Protein AF-A0A8X6GIU1-F1 (afdb_monomer_lite)

Foldseek 3Di:
DVVVVVVVVVVVVVCCVVVVPPPPPPPPCPQDPLLLVVLLCCCVVPVVVVCVVVPHDDDLPDLNHLVQALCNQLLPPQDCPPCWTARPPPGDTHNDSVVSVVCSSPPRSPPCPPRHDRSSVCCVVVVSVVVVVVVVVCCVPDPPVPPDSPPPPPPPPPPPVVVVVVVVVVVVVPPD

Structure (mmCIF, N/CA/C/O backbone):
data_AF-A0A8X6GIU1-F1
#
_entry.id   AF-A0A8X6GIU1-F1
#
loop_
_atom_site.group_PDB
_atom_site.id
_atom_site.type_symbol
_atom_site.label_atom_id
_atom_site.label_alt_id
_atom_site.label_comp_id
_atom_site.label_asym_id
_atom_site.label_entity_id
_atom_site.label_seq_id
_atom_site.pdbx_PDB_ins_code
_atom_site.Cartn_x
_atom_site.Cartn_y
_atom_site.Cartn_z
_atom_site.occupancy
_atom_site.B_iso_or_equiv
_atom_site.auth_seq_id
_atom_site.auth_comp_id
_atom_site.auth_asym_id
_atom_site.auth_atom_id
_atom_site.pdbx_PDB_model_num
ATOM 1 N N . MET A 1 1 ? -57.697 -3.423 -17.138 1.00 55.19 1 MET A N 1
ATOM 2 C CA . MET A 1 1 ? -56.644 -2.380 -17.084 1.00 55.19 1 MET A CA 1
ATOM 3 C C . MET A 1 1 ? -55.480 -2.701 -16.137 1.00 55.19 1 MET A C 1
ATOM 5 O O . MET A 1 1 ? -54.367 -2.343 -16.478 1.00 55.19 1 MET A O 1
ATOM 9 N N . TYR A 1 2 ? -55.665 -3.435 -15.030 1.00 58.38 2 TYR A N 1
ATOM 10 C CA . TYR A 1 2 ? -54.583 -3.762 -14.071 1.00 58.38 2 TYR A CA 1
ATOM 11 C C . TYR A 1 2 ? -53.516 -4.754 -14.596 1.00 58.38 2 TYR A C 1
ATOM 13 O O . TYR A 1 2 ? -52.334 -4.654 -14.288 1.00 58.38 2 TYR A O 1
ATOM 21 N N . ARG A 1 3 ? -53.920 -5.692 -15.465 1.00 58.09 3 ARG A N 1
ATOM 22 C CA . ARG A 1 3 ? -53.050 -6.759 -15.997 1.00 58.09 3 ARG A CA 1
ATOM 23 C C . ARG A 1 3 ? -51.949 -6.246 -16.936 1.00 58.09 3 ARG A C 1
ATOM 25 O O . ARG A 1 3 ? -50.908 -6.877 -17.034 1.00 58.09 3 ARG A O 1
ATOM 32 N N . SER A 1 4 ? -52.165 -5.104 -17.595 1.00 60.66 4 SER A N 1
ATOM 33 C CA . SER A 1 4 ? -51.173 -4.503 -18.500 1.00 60.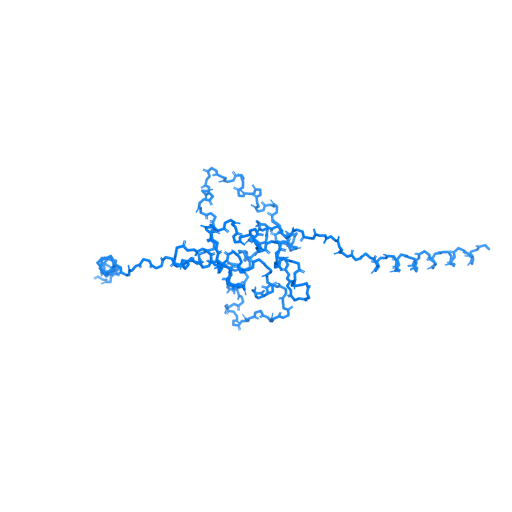66 4 SER A CA 1
ATOM 34 C C . SER A 1 4 ? -50.043 -3.805 -17.739 1.00 60.66 4 SER A C 1
ATOM 36 O O . SER A 1 4 ? -48.919 -3.783 -18.222 1.00 60.66 4 SER A O 1
ATOM 38 N N . TYR A 1 5 ? -50.326 -3.286 -16.539 1.00 78.81 5 TYR A N 1
ATOM 39 C CA . TYR A 1 5 ? -49.347 -2.597 -15.691 1.00 78.81 5 TYR A CA 1
ATOM 40 C C . TYR A 1 5 ? -48.326 -3.575 -15.095 1.00 78.81 5 TYR A C 1
ATOM 42 O O . TYR A 1 5 ? -47.134 -3.295 -15.068 1.00 78.81 5 TYR A O 1
ATOM 50 N N . TYR A 1 6 ? -48.788 -4.774 -14.731 1.00 82.06 6 TYR A N 1
ATOM 51 C CA . TYR A 1 6 ? -47.947 -5.836 -14.179 1.00 82.06 6 TYR A CA 1
ATOM 52 C C . TYR A 1 6 ? -46.865 -6.314 -15.158 1.00 82.06 6 TYR A C 1
ATOM 54 O O . TYR A 1 6 ? -45.713 -6.511 -14.779 1.00 82.06 6 TYR A O 1
ATOM 62 N N . TYR A 1 7 ? -47.207 -6.449 -16.444 1.00 85.75 7 TYR A N 1
ATOM 63 C CA . TYR A 1 7 ? -46.217 -6.808 -17.462 1.00 85.75 7 TYR A CA 1
ATOM 64 C C . TYR A 1 7 ? -45.189 -5.698 -17.680 1.00 85.75 7 TYR A C 1
ATOM 66 O O . TYR A 1 7 ? -44.023 -6.005 -17.898 1.00 85.75 7 TYR A O 1
ATOM 74 N N . VAL A 1 8 ? -45.598 -4.429 -17.579 1.00 87.56 8 VAL A N 1
ATOM 75 C CA . VAL A 1 8 ? -44.686 -3.281 -17.678 1.00 87.56 8 VAL A CA 1
ATOM 76 C C . VAL A 1 8 ? -43.733 -3.243 -16.481 1.00 87.56 8 VAL A C 1
ATOM 78 O O . VAL A 1 8 ? -42.533 -3.090 -16.680 1.00 87.56 8 VAL A O 1
ATOM 81 N N . GLU A 1 9 ? -44.223 -3.467 -15.260 1.00 86.69 9 GLU A N 1
ATOM 82 C CA . GLU A 1 9 ? -43.381 -3.548 -14.057 1.00 86.69 9 GLU A CA 1
ATOM 83 C C . GLU A 1 9 ? -42.370 -4.698 -14.130 1.00 86.69 9 GLU A C 1
ATOM 85 O O . GLU A 1 9 ? -41.188 -4.490 -13.859 1.00 86.69 9 GLU A O 1
ATOM 90 N N . ILE A 1 10 ? -42.791 -5.890 -14.569 1.00 88.62 10 ILE A N 1
ATOM 91 C CA . ILE A 1 10 ? -41.878 -7.026 -14.774 1.00 88.62 10 ILE A CA 1
ATOM 92 C C . ILE A 1 10 ? -40.817 -6.692 -15.822 1.00 88.62 10 ILE A C 1
ATOM 94 O O . ILE A 1 10 ? -39.645 -7.016 -15.634 1.00 88.62 10 ILE A O 1
ATOM 98 N N . PHE A 1 11 ? -41.205 -6.031 -16.914 1.00 89.75 11 PHE A N 1
ATOM 99 C CA . PHE A 1 11 ? -40.267 -5.643 -17.962 1.00 89.75 11 PHE A CA 1
ATOM 100 C C . PHE A 1 11 ? -39.246 -4.620 -17.455 1.00 89.75 11 PHE A C 1
ATOM 102 O O . PHE A 1 11 ? -38.063 -4.735 -17.758 1.00 89.75 11 PHE A O 1
ATOM 109 N N . ILE A 1 12 ? -39.677 -3.661 -16.629 1.00 87.44 12 ILE A N 1
ATOM 110 C CA . ILE A 1 12 ? -38.794 -2.682 -15.982 1.00 87.44 12 ILE A CA 1
ATOM 111 C C . ILE A 1 12 ? -37.835 -3.378 -15.010 1.00 87.44 12 ILE A C 1
ATOM 113 O O . ILE A 1 12 ? -36.641 -3.096 -15.036 1.00 87.44 12 ILE A O 1
ATOM 117 N N . LEU A 1 13 ? -38.315 -4.317 -14.191 1.00 86.00 13 LEU A N 1
ATOM 118 C CA . LEU A 1 13 ? -37.467 -5.075 -13.266 1.00 86.00 13 LEU A CA 1
ATOM 119 C C . LEU A 1 13 ? -36.454 -5.961 -14.004 1.00 86.00 13 LEU A C 1
ATOM 121 O O . LEU A 1 13 ? -35.293 -6.013 -13.605 1.00 86.00 13 LEU A O 1
ATOM 125 N N . LEU A 1 14 ? -36.856 -6.600 -15.106 1.00 85.38 14 LEU A N 1
ATOM 126 C CA . LEU A 1 14 ? -35.954 -7.353 -15.980 1.00 85.38 14 LEU A CA 1
ATOM 127 C C . LEU A 1 14 ? -34.917 -6.439 -16.635 1.00 85.38 14 LEU A C 1
ATOM 129 O O . LEU A 1 14 ? -33.739 -6.780 -16.650 1.00 85.38 14 LEU A O 1
ATOM 133 N N . LEU A 1 15 ? -35.316 -5.262 -17.122 1.00 84.62 15 LEU A N 1
ATOM 134 C CA . LEU A 1 15 ? -34.386 -4.281 -17.680 1.00 84.62 15 LEU A CA 1
ATOM 135 C C . LEU A 1 15 ? -33.399 -3.772 -16.629 1.00 84.62 15 LEU A C 1
ATOM 137 O O . LEU A 1 15 ? -32.216 -3.682 -16.929 1.00 84.62 15 LEU A O 1
ATOM 141 N N . LEU A 1 16 ? -33.837 -3.491 -15.399 1.00 79.31 1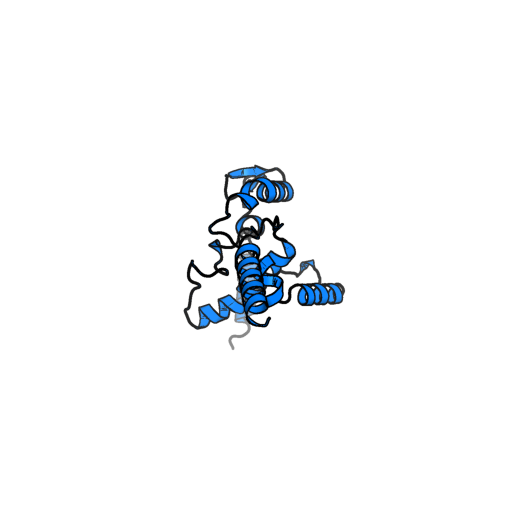6 LEU A N 1
ATOM 142 C CA . LEU A 1 16 ? -32.947 -3.080 -14.308 1.00 79.31 16 LEU A CA 1
ATOM 143 C C . LEU A 1 16 ? -32.007 -4.212 -13.875 1.00 79.31 16 LEU A C 1
ATOM 145 O O . LEU A 1 16 ? -30.837 -3.956 -13.604 1.00 79.31 16 LEU A O 1
ATOM 149 N N . TYR A 1 17 ? -32.484 -5.458 -13.867 1.00 79.88 17 TYR A N 1
ATOM 150 C CA . TYR A 1 17 ? -31.661 -6.639 -13.606 1.00 79.88 17 TYR A CA 1
ATOM 151 C C . TYR A 1 17 ? -30.591 -6.843 -14.693 1.00 79.88 17 TYR A C 1
ATOM 153 O O . TYR A 1 17 ? -29.415 -7.015 -14.381 1.00 79.88 17 TYR A O 1
ATOM 161 N N . TYR A 1 18 ? -30.964 -6.740 -15.973 1.00 73.44 18 TYR A N 1
ATOM 162 C CA . TYR A 1 18 ? -30.038 -6.907 -17.100 1.00 73.44 18 TYR A CA 1
ATOM 163 C C . TYR A 1 18 ? -29.091 -5.711 -17.294 1.00 73.44 18 TYR A C 1
ATOM 165 O O . TYR A 1 18 ? -27.918 -5.902 -17.630 1.00 73.44 18 TYR A O 1
ATOM 173 N N . ALA A 1 19 ? -29.565 -4.483 -17.071 1.00 68.56 19 ALA A N 1
ATOM 174 C CA . ALA A 1 19 ? -28.755 -3.268 -17.161 1.00 68.56 19 ALA A CA 1
ATOM 175 C C . ALA A 1 19 ? -27.824 -3.110 -15.951 1.00 68.56 19 ALA A C 1
ATOM 177 O O . ALA A 1 19 ? -26.697 -2.644 -16.105 1.00 68.56 19 ALA A O 1
ATOM 178 N N . GLY A 1 20 ? -28.252 -3.548 -14.762 1.00 58.38 20 GLY A N 1
ATOM 179 C CA . GLY A 1 20 ? -27.456 -3.480 -13.536 1.00 58.38 20 GLY A CA 1
ATOM 180 C C . GLY A 1 20 ? -26.234 -4.404 -13.527 1.00 58.38 20 GLY A C 1
ATOM 181 O O . GLY A 1 20 ? -25.308 -4.168 -12.758 1.00 58.38 20 GLY A O 1
ATOM 182 N N . TRP A 1 21 ? -26.206 -5.438 -14.377 1.00 57.88 21 TRP A N 1
ATOM 183 C CA . TRP A 1 21 ? -25.113 -6.423 -14.440 1.00 57.88 21 TRP A CA 1
ATOM 184 C C . TRP A 1 21 ? -24.117 -6.196 -15.583 1.00 57.88 21 TRP A C 1
ATOM 186 O O . TRP A 1 21 ? -23.070 -6.835 -15.611 1.00 57.88 21 TRP A O 1
ATOM 196 N N . ASN A 1 22 ? -24.392 -5.260 -16.494 1.00 51.75 22 ASN A N 1
ATOM 197 C CA . ASN A 1 22 ? -23.481 -4.902 -17.585 1.00 51.75 22 ASN A CA 1
ATOM 198 C C . ASN A 1 22 ? -22.900 -3.500 -17.404 1.00 51.75 22 ASN A C 1
ATOM 200 O O . ASN A 1 22 ? -22.702 -2.771 -18.375 1.00 51.75 22 ASN A O 1
ATOM 204 N N . LEU A 1 23 ? -22.591 -3.124 -16.163 1.00 46.22 23 LEU A N 1
ATOM 205 C CA . LEU A 1 23 ? -21.568 -2.118 -15.949 1.00 46.22 23 LEU A CA 1
ATOM 206 C C . LEU A 1 23 ? -20.246 -2.878 -15.844 1.00 46.22 23 LEU A C 1
ATOM 208 O O . LEU A 1 23 ? -19.903 -3.335 -14.752 1.00 46.22 23 LEU A O 1
ATOM 212 N N . PRO A 1 24 ? -19.481 -3.058 -16.942 1.00 45.75 24 PRO A N 1
ATOM 213 C CA . PRO A 1 24 ? -18.080 -3.354 -16.755 1.00 45.75 24 PRO A CA 1
ATOM 214 C C . PRO A 1 24 ? -17.571 -2.202 -15.901 1.00 45.75 24 PRO A C 1
ATOM 216 O O . PRO A 1 24 ? -17.628 -1.044 -16.322 1.00 45.75 24 PRO A O 1
ATOM 219 N N . SER A 1 25 ? -17.106 -2.493 -14.689 1.00 43.88 25 SER A N 1
ATOM 220 C CA . SER A 1 25 ? -16.341 -1.537 -13.904 1.00 43.88 25 SER A CA 1
ATOM 221 C C . SER A 1 25 ? -14.990 -1.334 -14.600 1.00 43.88 25 SER A C 1
ATOM 223 O O . SER A 1 25 ? -13.930 -1.603 -14.054 1.00 43.88 25 SER A O 1
ATOM 225 N N . LYS A 1 26 ? -15.012 -0.830 -15.835 1.00 45.00 26 LYS A N 1
ATOM 226 C CA . LYS A 1 26 ? -13.941 -0.041 -16.416 1.00 45.00 26 LYS A CA 1
ATOM 227 C C . LYS A 1 26 ? -14.033 1.368 -15.831 1.00 45.00 26 LYS A C 1
ATOM 229 O O . LYS A 1 26 ? -13.902 2.358 -16.542 1.00 45.00 26 LYS A O 1
ATOM 234 N N . SER A 1 27 ? -14.208 1.489 -14.515 1.00 43.81 27 SER A N 1
ATOM 235 C CA . SER A 1 27 ? -13.461 2.538 -13.854 1.00 43.81 27 SER A CA 1
ATOM 236 C C . SER A 1 27 ? -12.016 2.104 -14.024 1.00 43.81 27 SER A C 1
ATOM 238 O O . SER A 1 27 ? -11.582 1.069 -13.525 1.00 43.81 27 SER A O 1
ATOM 240 N N . VAL A 1 28 ? -11.279 2.872 -14.815 1.00 46.78 28 VAL A N 1
ATOM 241 C CA . VAL A 1 28 ? -9.826 2.907 -14.737 1.00 46.78 28 VAL A CA 1
ATOM 242 C C . VAL A 1 28 ? -9.524 3.298 -13.289 1.00 46.78 28 VAL A C 1
ATOM 244 O O . VAL A 1 28 ? -9.419 4.480 -12.965 1.00 46.78 28 VAL A O 1
ATOM 247 N N . PHE A 1 29 ? -9.528 2.317 -12.383 1.00 53.25 29 PHE A N 1
ATOM 248 C CA . PHE A 1 29 ? -9.204 2.491 -10.980 1.00 53.25 29 PHE A CA 1
ATOM 249 C C . PHE A 1 29 ? -7.722 2.829 -10.961 1.00 53.25 29 PHE A C 1
ATOM 251 O O . PHE A 1 29 ? -6.858 1.961 -10.880 1.00 53.25 29 PHE A O 1
ATOM 258 N N . LYS A 1 30 ? -7.410 4.121 -11.080 1.00 69.56 30 LYS A N 1
ATOM 259 C CA . LYS A 1 30 ? -6.095 4.632 -10.719 1.00 69.56 30 LYS A CA 1
ATOM 260 C C . LYS A 1 30 ? -5.951 4.372 -9.226 1.00 69.56 30 LYS A C 1
ATOM 262 O O . LYS A 1 30 ? -6.486 5.114 -8.405 1.00 69.56 30 LYS A O 1
ATOM 267 N N . CYS A 1 31 ? -5.300 3.264 -8.888 1.00 80.88 31 CYS A N 1
ATOM 268 C CA . CYS A 1 31 ? -5.059 2.869 -7.514 1.00 80.88 31 CYS A CA 1
ATOM 269 C C . CYS A 1 31 ? -4.308 3.998 -6.797 1.00 80.88 31 CYS A C 1
ATOM 271 O O . CYS A 1 31 ? -3.164 4.309 -7.128 1.00 80.88 31 CYS A O 1
ATOM 273 N N . SER A 1 32 ? -4.960 4.668 -5.844 1.00 86.44 32 SER A N 1
ATOM 274 C CA . SER A 1 32 ? -4.333 5.780 -5.129 1.00 86.44 32 SER A CA 1
ATOM 275 C C . SER A 1 32 ? -3.269 5.240 -4.174 1.00 86.44 32 SER A C 1
ATOM 277 O O . SER A 1 32 ? -3.599 4.618 -3.164 1.00 86.44 32 SER A O 1
ATOM 279 N N . ARG A 1 33 ? -1.989 5.502 -4.467 1.00 82.25 33 ARG A N 1
ATOM 280 C CA . ARG A 1 33 ? -0.857 5.012 -3.660 1.00 82.25 33 ARG A CA 1
ATOM 281 C C . ARG A 1 33 ? -0.940 5.436 -2.200 1.00 82.25 33 ARG A C 1
ATOM 283 O O . ARG A 1 33 ? -0.787 4.604 -1.318 1.00 82.25 33 ARG A O 1
ATOM 290 N N . ILE A 1 34 ? -1.245 6.707 -1.933 1.00 84.56 34 ILE A N 1
ATOM 291 C CA . ILE A 1 34 ? -1.327 7.243 -0.563 1.00 84.56 34 ILE A CA 1
ATOM 292 C C . ILE A 1 34 ? -2.403 6.503 0.240 1.00 84.56 34 ILE A C 1
ATOM 294 O O . ILE A 1 34 ? -2.144 6.029 1.346 1.00 84.56 34 ILE A O 1
ATOM 298 N N . LYS A 1 35 ? -3.595 6.364 -0.348 1.00 87.81 35 LYS A N 1
ATOM 299 C CA . LYS A 1 35 ? -4.739 5.657 0.235 1.00 87.81 35 LYS A CA 1
ATOM 300 C C . LYS A 1 35 ? -4.432 4.163 0.438 1.00 87.81 35 LYS A C 1
ATOM 302 O O . LYS A 1 35 ? -4.638 3.640 1.529 1.00 87.81 35 LYS A O 1
ATOM 307 N N . SER A 1 36 ? -3.847 3.503 -0.563 1.00 88.69 36 SER A N 1
ATOM 308 C CA . SER A 1 36 ? -3.421 2.097 -0.494 1.00 88.69 36 SER A CA 1
ATOM 309 C C . SER A 1 36 ? -2.390 1.859 0.615 1.00 88.69 36 SER A C 1
ATOM 311 O O . SER A 1 36 ? -2.557 0.977 1.458 1.00 88.69 36 SER A O 1
ATOM 313 N N . ARG A 1 37 ? -1.366 2.719 0.685 1.00 87.00 37 ARG A N 1
ATOM 314 C CA . ARG A 1 37 ? -0.307 2.689 1.701 1.00 87.00 37 ARG A CA 1
ATOM 315 C C . ARG A 1 37 ? -0.871 2.852 3.110 1.00 87.00 37 ARG A C 1
ATOM 317 O O . ARG A 1 37 ? -0.423 2.172 4.032 1.00 87.00 37 ARG A O 1
ATOM 324 N N . LEU A 1 38 ? -1.867 3.722 3.277 1.00 88.50 38 LEU A N 1
ATOM 325 C CA . LEU A 1 38 ? -2.543 3.924 4.555 1.00 88.50 38 LEU A CA 1
ATOM 326 C C . LEU A 1 38 ? -3.300 2.667 5.000 1.00 88.50 38 LEU A C 1
ATOM 328 O O . LEU A 1 38 ? -3.120 2.215 6.130 1.00 88.50 38 LEU A O 1
ATOM 332 N N . VAL A 1 39 ? -4.097 2.072 4.110 1.00 92.00 39 VAL A N 1
ATOM 333 C CA . VAL A 1 39 ? -4.830 0.829 4.397 1.00 92.00 39 VAL A CA 1
ATOM 334 C C . VAL A 1 39 ? -3.862 -0.302 4.742 1.00 92.00 39 VAL A C 1
ATOM 336 O O . VAL A 1 39 ? -4.021 -0.950 5.779 1.00 92.00 39 VAL A O 1
ATOM 339 N N . ARG A 1 40 ? -2.795 -0.476 3.951 1.00 90.38 40 ARG A N 1
ATOM 340 C CA . ARG A 1 40 ? -1.723 -1.440 4.236 1.00 90.38 40 ARG A CA 1
ATOM 341 C C . ARG A 1 40 ? -1.140 -1.218 5.628 1.00 90.38 40 ARG A C 1
ATOM 343 O O . ARG A 1 40 ? -0.998 -2.164 6.396 1.00 90.38 40 ARG A O 1
ATOM 350 N N . MET A 1 41 ? -0.841 0.028 5.991 1.00 86.38 41 MET A N 1
ATOM 351 C CA . MET A 1 41 ? -0.302 0.357 7.309 1.00 86.38 41 MET A CA 1
ATOM 352 C C . MET A 1 41 ? -1.258 -0.063 8.431 1.00 86.38 41 MET A C 1
ATOM 354 O O . MET A 1 41 ? -0.807 -0.620 9.432 1.00 86.38 41 MET A O 1
ATOM 358 N N . ILE A 1 42 ? -2.562 0.177 8.281 1.00 89.94 42 ILE A N 1
ATOM 359 C CA . ILE A 1 42 ? -3.555 -0.220 9.286 1.00 89.94 42 ILE A CA 1
ATOM 360 C C . ILE A 1 42 ? -3.614 -1.745 9.399 1.00 89.94 42 ILE A C 1
ATOM 362 O O . ILE A 1 42 ? -3.550 -2.271 10.511 1.00 89.94 42 ILE A O 1
ATOM 366 N N . ILE A 1 43 ? -3.652 -2.463 8.274 1.00 90.88 43 ILE A N 1
ATOM 367 C CA . ILE A 1 43 ? -3.647 -3.931 8.256 1.00 90.88 43 ILE A CA 1
ATOM 368 C C . ILE A 1 43 ? -2.411 -4.466 8.990 1.00 90.88 43 ILE A C 1
ATOM 370 O O . ILE A 1 43 ? -2.539 -5.247 9.931 1.00 90.88 43 ILE A O 1
ATOM 374 N N . TYR A 1 44 ? -1.218 -3.980 8.644 1.00 87.50 44 TYR A N 1
ATOM 375 C CA . TYR A 1 44 ? 0.037 -4.448 9.235 1.00 87.50 44 TYR A CA 1
ATOM 376 C C . TYR A 1 44 ? 0.195 -4.089 10.712 1.00 87.50 44 TYR A C 1
ATOM 378 O O . TYR A 1 44 ? 0.708 -4.892 11.487 1.00 87.50 44 TYR A O 1
ATOM 386 N N . LYS A 1 45 ? -0.231 -2.890 11.124 1.00 86.50 45 LYS A N 1
ATOM 387 C CA . LYS A 1 45 ? -0.032 -2.412 12.500 1.00 86.50 45 LYS A CA 1
ATOM 388 C C . LYS A 1 45 ? -1.150 -2.793 13.460 1.00 86.50 45 LYS A C 1
ATOM 390 O O . LYS A 1 45 ? -0.913 -2.806 14.665 1.00 86.50 45 LYS A O 1
ATOM 395 N N . LYS A 1 46 ? -2.368 -3.017 12.967 1.00 89.12 46 LYS A N 1
ATOM 396 C CA . LYS A 1 46 ? -3.550 -3.239 13.812 1.00 89.12 46 LYS A CA 1
ATOM 397 C C . LYS A 1 46 ? -4.169 -4.612 13.603 1.00 89.12 46 LYS A C 1
ATOM 399 O O . LYS A 1 46 ? -4.507 -5.245 14.593 1.00 89.12 46 LYS A O 1
ATOM 404 N N . VAL A 1 47 ? -4.280 -5.091 12.365 1.00 88.88 47 VAL A N 1
ATOM 405 C CA . VAL A 1 47 ? -4.992 -6.346 12.060 1.00 88.88 47 VAL A CA 1
ATOM 406 C C . VAL A 1 47 ? -4.080 -7.567 12.211 1.00 88.88 47 VAL A C 1
ATOM 408 O O . VAL A 1 47 ? -4.390 -8.472 12.983 1.00 88.88 47 VAL A O 1
ATOM 411 N N . LEU A 1 48 ? -2.923 -7.584 11.538 1.00 88.50 48 LEU A N 1
ATOM 412 C CA . LEU A 1 48 ? -1.991 -8.720 11.570 1.00 88.50 48 LEU A CA 1
ATOM 413 C C . LEU A 1 48 ? -1.497 -9.088 12.982 1.00 88.50 48 LEU A C 1
ATOM 415 O O . LEU A 1 48 ? -1.455 -10.282 13.280 1.00 88.50 48 LEU A O 1
ATOM 419 N N . PRO A 1 49 ? -1.177 -8.141 13.890 1.00 90.69 49 PRO A N 1
ATOM 420 C CA . PRO A 1 49 ? -0.732 -8.496 15.237 1.00 90.69 49 PRO A CA 1
ATOM 421 C C . PRO A 1 49 ? -1.808 -9.224 16.048 1.00 90.69 49 PRO A C 1
ATOM 423 O O . PRO A 1 49 ? -1.484 -10.091 16.859 1.00 90.69 49 PRO A O 1
ATOM 426 N N . ILE A 1 50 ? -3.086 -8.904 15.815 1.00 91.38 50 ILE A N 1
ATOM 427 C CA . ILE A 1 50 ? -4.212 -9.594 16.451 1.00 91.38 50 ILE A CA 1
ATOM 428 C C . ILE A 1 50 ? -4.293 -11.024 15.917 1.00 91.38 50 ILE A C 1
ATOM 430 O O . ILE A 1 50 ? -4.317 -11.959 16.709 1.00 91.38 50 ILE A O 1
ATOM 434 N N . LEU A 1 51 ? -4.257 -11.212 14.595 1.00 90.12 51 LEU A N 1
ATOM 435 C CA . LEU A 1 51 ? -4.279 -12.546 13.980 1.00 90.12 51 LEU A CA 1
ATOM 436 C C . LEU A 1 51 ? -3.114 -13.415 14.468 1.00 90.12 51 LEU A C 1
ATOM 438 O O . LEU A 1 51 ? -3.322 -14.552 14.890 1.00 90.12 51 LEU A O 1
ATOM 442 N N . HIS A 1 52 ? -1.910 -12.843 14.521 1.00 90.38 52 HIS A N 1
ATOM 443 C CA . HIS A 1 52 ? -0.719 -13.529 15.010 1.00 90.38 52 HIS A CA 1
ATOM 444 C C . HIS A 1 52 ? -0.845 -13.942 16.484 1.00 90.38 52 HIS A C 1
ATOM 446 O O . HIS A 1 52 ? -0.427 -15.038 16.855 1.00 90.38 52 HIS A O 1
ATOM 452 N N . ARG A 1 53 ? -1.486 -13.116 17.327 1.00 93.44 53 ARG A N 1
ATOM 453 C CA . ARG A 1 53 ? -1.772 -13.462 18.732 1.00 93.44 53 ARG A CA 1
ATOM 454 C C . ARG A 1 53 ? -2.602 -14.741 18.855 1.00 93.44 53 ARG A C 1
ATOM 456 O O . ARG A 1 53 ? -2.371 -15.520 19.775 1.00 93.44 53 ARG A O 1
ATOM 463 N N . TYR A 1 54 ? -3.522 -14.968 17.921 1.00 95.50 54 TYR A N 1
ATOM 464 C CA . TYR A 1 54 ? -4.357 -16.170 17.854 1.00 95.50 54 TYR A CA 1
ATOM 465 C C . TYR A 1 54 ? -3.783 -17.263 16.938 1.00 95.50 54 TYR A C 1
ATOM 467 O O . TYR A 1 54 ? -4.466 -18.247 16.673 1.00 95.50 54 TYR A O 1
ATOM 475 N N . ARG A 1 55 ? -2.529 -17.122 16.475 1.00 91.94 55 ARG A N 1
ATOM 476 C CA . ARG A 1 55 ? -1.860 -18.045 15.537 1.00 91.94 55 ARG A CA 1
ATOM 477 C C . ARG A 1 55 ? -2.640 -18.266 14.234 1.00 91.94 55 ARG A C 1
ATOM 479 O O . ARG A 1 55 ? -2.574 -19.337 13.640 1.00 91.94 55 ARG A O 1
ATOM 486 N N . LEU A 1 56 ? -3.366 -17.244 13.790 1.00 91.31 56 LEU A N 1
ATOM 487 C CA . LEU A 1 56 ? -4.076 -17.239 12.518 1.00 91.31 56 LEU A CA 1
ATOM 488 C C . LEU A 1 56 ? -3.230 -16.537 11.454 1.00 91.31 56 LEU A C 1
ATOM 490 O O . LEU A 1 56 ? -2.610 -15.504 11.715 1.00 91.31 56 LEU A O 1
ATOM 494 N N . SER A 1 57 ? -3.245 -17.080 10.241 1.00 88.94 57 SER A N 1
ATOM 495 C CA . SER A 1 57 ? -2.737 -16.425 9.038 1.00 88.94 57 SER A CA 1
ATOM 496 C C . SER A 1 57 ? -3.901 -16.049 8.123 1.00 88.94 57 SER A C 1
ATOM 498 O O . SER A 1 57 ? -4.966 -16.669 8.151 1.00 88.94 57 SER A O 1
ATOM 500 N N . LEU A 1 58 ? -3.715 -15.005 7.314 1.00 89.00 58 LEU A N 1
ATOM 501 C CA . LEU A 1 58 ? -4.685 -14.682 6.272 1.00 89.00 58 LEU A CA 1
ATOM 502 C C . LEU A 1 58 ? -4.601 -15.756 5.176 1.00 89.00 58 LEU A C 1
ATOM 504 O O . LEU A 1 58 ? -3.495 -16.051 4.718 1.00 89.00 58 LEU A O 1
ATOM 508 N N . PRO A 1 59 ? -5.724 -16.340 4.726 1.00 90.19 59 PRO A N 1
ATOM 509 C CA . PRO A 1 59 ? -5.704 -17.230 3.573 1.00 90.19 59 PRO A CA 1
ATOM 510 C C . PRO A 1 59 ? -5.361 -16.438 2.302 1.00 90.19 59 PRO A C 1
ATOM 512 O O . PRO A 1 59 ? -5.663 -15.249 2.207 1.00 90.19 59 PRO A O 1
ATOM 515 N N . ARG A 1 60 ? -4.781 -17.097 1.290 1.00 84.94 60 ARG A N 1
ATOM 516 C CA . ARG A 1 60 ? -4.443 -16.478 -0.015 1.00 84.94 60 ARG A CA 1
ATOM 517 C C . ARG A 1 60 ? -5.656 -15.891 -0.748 1.00 84.94 60 ARG A C 1
ATOM 519 O O . ARG A 1 60 ? -5.517 -15.005 -1.587 1.00 84.94 60 ARG A O 1
ATOM 526 N N . THR A 1 61 ? -6.847 -16.395 -0.436 1.00 87.50 61 THR A N 1
ATOM 527 C CA . THR A 1 61 ? -8.126 -15.904 -0.959 1.00 87.50 61 THR A CA 1
ATOM 528 C C . THR A 1 61 ? -8.576 -14.599 -0.302 1.00 87.50 61 THR A C 1
ATOM 530 O O . THR A 1 61 ? -9.473 -13.940 -0.819 1.00 87.50 61 THR A O 1
ATOM 533 N N . CYS A 1 62 ? -7.972 -14.203 0.823 1.00 89.12 62 CYS A N 1
ATOM 534 C CA . CYS A 1 62 ? -8.322 -12.967 1.504 1.00 89.12 62 CYS A CA 1
ATOM 535 C C . CYS A 1 62 ? -7.834 -11.752 0.697 1.00 89.12 62 CYS A C 1
ATOM 537 O O . CYS A 1 62 ? -6.641 -11.673 0.400 1.00 89.12 62 CYS A O 1
ATOM 539 N N . PRO A 1 63 ? -8.696 -10.751 0.436 1.00 88.94 63 PRO A N 1
ATOM 540 C CA . PRO A 1 63 ? -8.290 -9.530 -0.258 1.00 88.94 63 PRO A CA 1
ATOM 541 C C . PRO A 1 63 ? -7.170 -8.754 0.443 1.00 88.94 63 PRO A C 1
ATOM 543 O O . PRO A 1 63 ? -6.441 -8.026 -0.214 1.00 88.94 63 PRO A O 1
ATOM 546 N N . PHE A 1 64 ? -7.024 -8.908 1.763 1.00 90.38 64 PHE A N 1
ATOM 547 C CA . PHE A 1 64 ? -6.002 -8.234 2.572 1.00 90.38 64 PHE A CA 1
ATOM 548 C C . PHE A 1 64 ? -4.690 -9.012 2.685 1.00 90.38 64 PHE A C 1
ATOM 550 O O . PHE A 1 64 ? -3.783 -8.592 3.406 1.00 90.38 64 PHE A O 1
ATOM 557 N N . HIS A 1 65 ? -4.586 -10.162 2.021 1.00 89.25 65 HIS A N 1
ATOM 558 C CA . HIS A 1 65 ? -3.340 -10.903 1.974 1.00 89.25 65 HIS A CA 1
ATOM 559 C C . HIS A 1 65 ? -2.271 -10.072 1.238 1.00 89.25 65 HIS A C 1
ATOM 561 O O . HIS A 1 65 ? -2.545 -9.473 0.203 1.00 89.25 65 HIS A O 1
ATOM 567 N N . SER A 1 66 ? -1.040 -10.049 1.752 1.00 84.00 66 SER A N 1
ATOM 568 C CA . SER A 1 66 ? 0.056 -9.207 1.242 1.00 84.00 66 SER A CA 1
ATOM 569 C C . SER A 1 66 ? 0.343 -9.393 -0.249 1.00 84.00 66 SER A C 1
ATOM 571 O O . SER A 1 66 ? 0.472 -8.425 -0.983 1.00 84.00 66 SER A O 1
ATOM 573 N N . GLU A 1 67 ? 0.378 -10.642 -0.710 1.00 83.06 67 GLU A N 1
ATOM 574 C CA . GLU A 1 67 ? 0.591 -10.995 -2.125 1.00 83.06 67 GLU A CA 1
ATOM 575 C C . GLU A 1 67 ? -0.521 -10.521 -3.065 1.00 83.06 67 GLU A C 1
ATOM 577 O O . GLU A 1 67 ? -0.313 -10.451 -4.271 1.00 83.06 67 GLU A O 1
ATOM 582 N N . ARG A 1 68 ? -1.697 -10.184 -2.526 1.00 84.88 68 ARG A N 1
ATOM 583 C CA . ARG A 1 68 ? -2.818 -9.672 -3.312 1.00 84.88 68 ARG A CA 1
ATOM 584 C C . ARG A 1 68 ? -2.717 -8.163 -3.505 1.00 84.88 68 ARG A C 1
ATOM 586 O O . ARG A 1 68 ? -3.454 -7.633 -4.319 1.00 84.88 68 ARG A O 1
ATOM 593 N N . ASP A 1 69 ? -1.843 -7.452 -2.797 1.00 86.62 69 ASP A N 1
ATOM 594 C CA . ASP A 1 69 ? -1.719 -6.001 -2.937 1.00 86.62 69 ASP A CA 1
ATOM 595 C C . ASP A 1 69 ? -0.886 -5.613 -4.165 1.00 86.62 69 ASP A C 1
ATOM 597 O O . ASP A 1 69 ? 0.329 -5.809 -4.213 1.00 86.62 69 ASP A O 1
ATOM 601 N N . ILE A 1 70 ? -1.544 -4.983 -5.141 1.00 84.12 70 ILE A N 1
ATOM 602 C CA . ILE A 1 70 ? -0.923 -4.558 -6.403 1.00 84.12 70 ILE A CA 1
ATOM 603 C C . ILE A 1 70 ? 0.190 -3.514 -6.222 1.00 84.12 70 ILE A C 1
ATOM 605 O O . ILE A 1 70 ? 1.045 -3.351 -7.088 1.00 84.12 70 ILE A O 1
ATOM 609 N N . LEU A 1 71 ? 0.198 -2.787 -5.103 1.00 81.56 71 LEU A N 1
ATOM 610 C CA . LEU A 1 71 ? 1.219 -1.788 -4.788 1.00 81.56 71 LEU A CA 1
ATOM 611 C C . LEU A 1 71 ? 2.227 -2.286 -3.744 1.00 81.56 71 LEU A C 1
ATOM 613 O O . LEU A 1 71 ? 3.036 -1.495 -3.264 1.00 81.56 71 LEU A O 1
ATOM 617 N N . TRP A 1 72 ? 2.199 -3.573 -3.383 1.00 72.81 72 TRP A N 1
ATOM 618 C CA . TRP A 1 72 ? 3.116 -4.148 -2.396 1.00 72.81 72 TRP A CA 1
ATOM 619 C C . TRP A 1 72 ? 4.584 -3.983 -2.804 1.00 72.81 72 TRP A C 1
ATOM 621 O O . TRP A 1 72 ? 5.398 -3.463 -2.047 1.00 72.81 72 TRP A O 1
ATOM 631 N N . TRP A 1 73 ? 4.915 -4.395 -4.025 1.00 66.94 73 TRP A N 1
ATOM 632 C CA . TRP A 1 73 ? 6.278 -4.424 -4.552 1.00 66.94 73 TRP A CA 1
ATOM 633 C C . TRP A 1 73 ? 6.937 -3.046 -4.700 1.00 66.94 73 TRP A C 1
ATOM 635 O O . TRP A 1 73 ? 8.030 -2.880 -4.160 1.00 66.94 73 TRP A O 1
ATOM 645 N N . PRO A 1 74 ? 6.325 -2.042 -5.363 1.00 61.78 74 PRO A N 1
ATOM 646 C CA . PRO A 1 74 ? 6.960 -0.736 -5.531 1.00 61.78 74 PRO A CA 1
ATOM 647 C C . PRO A 1 74 ? 7.097 0.035 -4.214 1.00 61.78 74 PRO A C 1
ATOM 649 O O . PRO A 1 74 ? 7.943 0.909 -4.120 1.00 61.78 74 PRO A O 1
ATOM 652 N N . ASP A 1 75 ? 6.291 -0.262 -3.194 1.00 66.56 75 ASP A N 1
ATOM 653 C CA . ASP A 1 75 ? 6.357 0.482 -1.934 1.00 66.56 75 ASP A CA 1
ATOM 654 C C . ASP A 1 75 ? 7.308 -0.160 -0.905 1.00 66.56 75 ASP A C 1
ATOM 656 O O . ASP A 1 75 ? 7.612 0.466 0.112 1.00 66.56 75 ASP A O 1
ATOM 660 N N . ILE A 1 76 ? 7.712 -1.425 -1.099 1.00 64.44 76 ILE A N 1
ATOM 661 C CA . ILE A 1 76 ? 8.424 -2.218 -0.073 1.00 64.44 76 ILE A CA 1
ATOM 662 C C . ILE A 1 76 ? 9.686 -2.906 -0.605 1.00 64.44 76 ILE A C 1
ATOM 664 O O . ILE A 1 76 ? 10.596 -3.170 0.177 1.00 64.44 76 ILE A O 1
ATOM 668 N N . GLN A 1 77 ? 9.752 -3.214 -1.901 1.00 61.97 77 GLN A N 1
ATOM 669 C CA . GLN A 1 77 ? 10.789 -4.075 -2.481 1.00 61.97 77 GLN A CA 1
ATOM 670 C C . GLN A 1 77 ? 11.571 -3.421 -3.623 1.00 61.97 77 GLN A C 1
ATOM 672 O O . GLN A 1 77 ? 12.234 -4.133 -4.372 1.00 61.97 77 GLN A O 1
ATOM 677 N N . ILE A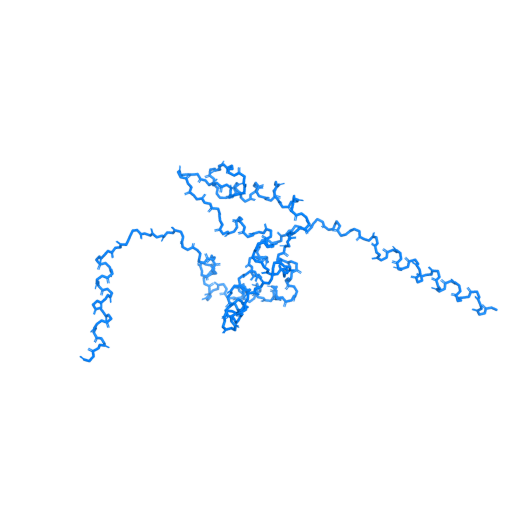 1 78 ? 11.503 -2.097 -3.801 1.00 66.25 78 ILE A N 1
ATOM 678 C CA . ILE A 1 78 ? 12.454 -1.452 -4.711 1.00 66.25 78 ILE A CA 1
ATOM 679 C C . ILE A 1 78 ? 13.838 -1.604 -4.085 1.00 66.25 78 ILE A C 1
ATOM 681 O O . ILE A 1 78 ? 14.084 -1.090 -2.995 1.00 66.25 78 ILE A O 1
ATOM 685 N N . ASP A 1 79 ? 14.703 -2.341 -4.771 1.00 66.38 79 ASP A N 1
ATOM 686 C CA . ASP A 1 79 ? 16.063 -2.585 -4.321 1.00 66.38 79 ASP A CA 1
ATOM 687 C C . ASP A 1 79 ? 17.013 -1.563 -4.947 1.00 66.38 79 ASP A C 1
ATOM 689 O O . ASP A 1 79 ? 16.855 -1.163 -6.110 1.00 66.38 79 ASP A O 1
ATOM 693 N N . PHE A 1 80 ? 17.992 -1.135 -4.157 1.00 71.25 80 PHE A N 1
ATOM 694 C CA . PHE A 1 80 ? 19.066 -0.269 -4.616 1.00 71.25 80 PHE A CA 1
ATOM 695 C C . PHE A 1 80 ? 20.324 -1.114 -4.759 1.00 71.25 80 PHE A C 1
ATOM 697 O O . PHE A 1 80 ? 21.052 -1.348 -3.794 1.00 71.25 80 PHE A O 1
ATOM 704 N N . GLN A 1 81 ? 20.564 -1.579 -5.980 1.00 69.44 81 GLN A N 1
ATOM 705 C CA . GLN A 1 81 ? 21.669 -2.468 -6.291 1.00 69.44 81 GLN A CA 1
ATOM 706 C C . GLN A 1 81 ? 22.687 -1.743 -7.171 1.00 69.44 81 GLN A C 1
ATOM 708 O O . GLN A 1 81 ? 22.337 -1.157 -8.193 1.00 69.44 81 GLN A O 1
ATOM 713 N N . ASP A 1 82 ? 23.957 -1.769 -6.759 1.00 73.62 82 ASP A N 1
ATOM 714 C CA . ASP A 1 82 ? 25.091 -1.243 -7.534 1.00 73.62 82 ASP A CA 1
ATOM 715 C C . ASP A 1 82 ? 24.930 0.221 -7.996 1.00 73.62 82 ASP A C 1
ATOM 717 O O . ASP A 1 82 ? 25.409 0.622 -9.055 1.00 73.62 82 ASP A O 1
ATOM 721 N N . GLY A 1 83 ? 24.251 1.049 -7.196 1.00 78.88 83 GLY A N 1
ATOM 722 C CA . GLY A 1 83 ? 24.013 2.459 -7.523 1.00 78.88 83 GLY A CA 1
ATOM 723 C C . GLY A 1 83 ? 22.770 2.720 -8.384 1.00 78.88 83 GLY A C 1
ATOM 724 O O . GLY A 1 83 ? 22.514 3.871 -8.739 1.00 78.88 83 GLY A O 1
ATOM 725 N N . LEU A 1 84 ? 22.000 1.680 -8.718 1.00 81.94 84 LEU A N 1
ATOM 726 C CA . LEU A 1 84 ? 20.814 1.742 -9.567 1.00 81.94 84 LEU A CA 1
ATOM 727 C C . LEU A 1 84 ? 19.574 1.219 -8.833 1.00 81.94 84 LEU A C 1
ATOM 729 O O . LEU A 1 84 ? 19.638 0.337 -7.981 1.00 81.94 84 LEU A O 1
ATOM 733 N N . TRP A 1 85 ? 18.419 1.765 -9.198 1.00 83.56 85 TRP A N 1
ATOM 734 C CA . TRP A 1 85 ? 17.121 1.362 -8.673 1.00 83.56 85 TRP A CA 1
ATOM 735 C C . TRP A 1 85 ? 16.512 0.292 -9.571 1.00 83.56 85 TRP A C 1
ATOM 737 O O . TRP A 1 85 ? 16.240 0.560 -10.740 1.00 83.56 85 TRP A O 1
ATOM 747 N N . VAL A 1 86 ? 16.288 -0.911 -9.053 1.00 83.50 86 VAL A N 1
ATOM 748 C CA . VAL A 1 86 ? 15.851 -2.050 -9.872 1.00 83.50 86 VAL A CA 1
ATOM 749 C C . VAL A 1 86 ? 14.387 -2.380 -9.597 1.00 83.50 86 VAL A C 1
ATOM 751 O O . VAL A 1 86 ? 13.945 -2.448 -8.451 1.00 83.50 86 VAL A O 1
ATOM 754 N N . CYS A 1 87 ? 13.601 -2.587 -10.657 1.00 84.62 87 CYS A N 1
ATOM 755 C CA . CYS A 1 87 ? 12.235 -3.075 -10.525 1.00 84.62 87 CYS A CA 1
ATOM 756 C C . CYS A 1 87 ? 12.256 -4.548 -10.076 1.00 84.62 87 CYS A C 1
ATOM 758 O O . CYS A 1 87 ? 12.740 -5.390 -10.834 1.00 84.62 87 CYS A O 1
ATOM 760 N N . PRO A 1 88 ? 11.674 -4.902 -8.916 1.00 75.62 88 PRO A N 1
ATOM 761 C CA . PRO A 1 88 ? 11.759 -6.262 -8.374 1.00 75.62 88 PRO A CA 1
ATOM 762 C C . PRO A 1 88 ? 10.965 -7.300 -9.179 1.00 75.62 88 PRO A C 1
ATOM 764 O O . PRO A 1 88 ? 11.161 -8.496 -9.001 1.00 75.62 88 PRO A O 1
ATOM 767 N N . PHE A 1 89 ? 10.058 -6.860 -10.056 1.00 78.75 89 PHE A N 1
ATOM 768 C CA . PHE A 1 89 ? 9.222 -7.759 -10.851 1.00 78.75 89 PHE A CA 1
ATOM 769 C C . PHE A 1 89 ? 9.870 -8.161 -12.183 1.00 78.75 89 PHE A C 1
ATOM 771 O O . PHE A 1 89 ? 9.802 -9.321 -12.573 1.00 78.75 89 PHE A O 1
ATOM 778 N N . CYS A 1 90 ? 10.499 -7.215 -12.889 1.00 85.25 90 CYS A N 1
ATOM 779 C CA . CYS A 1 90 ? 11.066 -7.449 -14.225 1.00 85.25 90 CYS A CA 1
ATOM 780 C C . CYS A 1 90 ? 12.591 -7.279 -14.305 1.00 85.25 90 CYS A C 1
ATOM 782 O O . CYS A 1 90 ? 13.172 -7.560 -15.350 1.00 85.25 90 CYS A O 1
ATOM 784 N N . GLY A 1 91 ? 13.239 -6.788 -13.245 1.00 85.94 91 GLY A N 1
ATOM 785 C CA . GLY A 1 91 ? 14.688 -6.583 -13.192 1.00 85.94 91 GLY A CA 1
ATOM 786 C C . GLY A 1 91 ? 15.206 -5.366 -13.966 1.00 85.94 91 GLY A C 1
ATOM 787 O O . GLY A 1 91 ? 16.415 -5.211 -14.107 1.00 85.94 91 GLY A O 1
ATOM 788 N N . GLN A 1 92 ? 14.337 -4.488 -14.482 1.00 88.62 92 GLN A N 1
ATOM 789 C CA . GLN A 1 92 ? 14.789 -3.267 -15.160 1.00 88.62 92 GLN A CA 1
ATOM 790 C C . GLN A 1 92 ? 15.434 -2.291 -14.170 1.00 88.62 92 GLN A C 1
ATOM 792 O O . GLN A 1 92 ? 14.854 -2.006 -13.124 1.00 88.62 92 GLN A O 1
ATOM 797 N N . ALA A 1 93 ? 16.610 -1.768 -14.522 1.00 89.06 93 ALA A N 1
ATOM 798 C CA . ALA A 1 93 ? 17.360 -0.810 -13.717 1.00 89.06 93 ALA A CA 1
ATOM 799 C C . ALA A 1 93 ? 17.073 0.640 -14.138 1.00 89.06 93 ALA A C 1
ATOM 801 O O . ALA A 1 93 ? 16.920 0.949 -15.321 1.00 89.06 93 ALA A O 1
ATOM 802 N N . PHE A 1 94 ? 17.030 1.539 -13.161 1.00 88.12 94 PHE A N 1
ATOM 803 C CA . PHE A 1 94 ? 16.674 2.944 -13.312 1.00 88.12 94 PHE A CA 1
ATOM 804 C C . PHE A 1 94 ? 17.615 3.832 -12.494 1.00 88.12 94 PHE A C 1
ATOM 806 O O . PHE A 1 94 ? 18.157 3.430 -11.469 1.00 88.12 94 PHE A O 1
ATOM 813 N N . ALA A 1 95 ? 17.785 5.080 -12.932 1.00 85.25 95 ALA A N 1
ATOM 814 C CA . ALA A 1 95 ? 18.664 6.038 -12.260 1.00 85.25 95 ALA A CA 1
ATOM 815 C C . ALA A 1 95 ? 18.076 6.607 -10.955 1.00 85.25 95 ALA A C 1
ATOM 817 O O . ALA A 1 95 ? 18.815 7.095 -10.106 1.00 85.25 95 ALA A O 1
ATOM 818 N N . ASN A 1 96 ? 16.751 6.578 -10.788 1.00 83.62 96 ASN A N 1
ATOM 819 C CA . ASN A 1 96 ? 16.083 7.078 -9.589 1.00 83.62 96 ASN A CA 1
ATOM 820 C C . ASN A 1 96 ? 14.823 6.257 -9.259 1.00 83.62 96 ASN A C 1
ATOM 822 O O . ASN A 1 96 ? 14.245 5.600 -10.129 1.00 83.62 96 ASN A O 1
ATOM 826 N N . GLU A 1 97 ? 14.391 6.331 -8.000 1.00 81.94 97 GLU A N 1
ATOM 827 C CA . GLU A 1 97 ? 13.204 5.639 -7.478 1.00 81.94 97 GLU A CA 1
ATOM 828 C C . GLU A 1 97 ? 11.916 6.058 -8.210 1.00 81.94 97 GLU A C 1
ATOM 830 O O . GLU A 1 97 ? 11.057 5.232 -8.522 1.00 81.94 97 GLU A O 1
ATOM 835 N N . GLU A 1 98 ? 11.790 7.343 -8.558 1.00 82.69 98 GLU A N 1
ATOM 836 C CA . GLU A 1 98 ? 10.605 7.882 -9.235 1.00 82.69 98 GLU A CA 1
ATOM 837 C C . GLU A 1 98 ? 10.382 7.248 -10.616 1.00 82.69 98 GLU A C 1
ATOM 839 O O . GLU A 1 98 ? 9.244 6.998 -11.022 1.00 82.69 98 GLU A O 1
ATOM 844 N N . LEU A 1 99 ? 11.460 6.946 -11.339 1.00 84.81 99 LEU A N 1
ATOM 845 C CA . LEU A 1 99 ? 11.410 6.266 -12.626 1.00 84.81 99 LEU A CA 1
ATOM 846 C C . LEU A 1 99 ? 10.963 4.810 -12.471 1.00 84.81 99 LEU A C 1
ATOM 848 O O . LEU A 1 99 ? 10.153 4.362 -13.284 1.00 84.81 99 LEU A O 1
ATOM 852 N N . VAL A 1 100 ? 11.386 4.109 -11.411 1.00 85.50 100 VAL A N 1
ATOM 853 C CA . VAL A 1 100 ? 10.866 2.766 -11.089 1.00 85.50 100 VAL A CA 1
ATOM 854 C C . VAL A 1 100 ? 9.366 2.828 -10.814 1.00 85.50 100 VAL A C 1
ATOM 856 O O . VAL A 1 100 ? 8.597 2.034 -11.356 1.00 85.50 100 VAL A O 1
ATOM 859 N N . MET A 1 101 ? 8.924 3.803 -10.015 1.00 80.38 101 MET A N 1
ATOM 860 C CA . MET A 1 101 ? 7.506 3.982 -9.700 1.00 80.38 101 MET A CA 1
ATOM 861 C C . MET A 1 101 ? 6.676 4.267 -10.958 1.00 80.38 101 MET A C 1
ATOM 863 O O . MET A 1 101 ? 5.647 3.624 -11.177 1.00 80.38 101 MET A O 1
ATOM 867 N N . LYS A 1 102 ? 7.143 5.169 -11.831 1.00 84.94 102 LYS A N 1
ATOM 868 C CA . LYS A 1 102 ? 6.490 5.461 -13.119 1.00 84.94 102 LYS A CA 1
ATOM 869 C C . LYS A 1 102 ? 6.471 4.246 -14.042 1.00 84.94 102 LYS A C 1
ATOM 871 O O . LYS A 1 102 ? 5.483 4.035 -14.744 1.00 84.94 102 LYS A O 1
ATOM 876 N N . HIS A 1 103 ? 7.548 3.462 -14.064 1.00 87.44 103 HIS A N 1
ATOM 877 C CA . HIS A 1 103 ? 7.602 2.205 -14.800 1.00 87.44 103 HIS A CA 1
ATOM 878 C C . HIS A 1 103 ? 6.541 1.222 -14.285 1.00 87.44 103 HIS A C 1
ATOM 880 O O . HIS A 1 103 ? 5.817 0.643 -15.095 1.00 87.44 103 HIS A O 1
ATOM 886 N N . TRP A 1 104 ? 6.403 1.087 -12.963 1.00 84.25 104 TRP A N 1
ATOM 887 C CA . TRP A 1 104 ? 5.406 0.219 -12.339 1.00 84.25 104 TRP A CA 1
ATOM 888 C C . TRP A 1 104 ? 3.978 0.591 -12.739 1.00 84.25 104 TRP A C 1
ATOM 890 O O . TRP A 1 104 ? 3.217 -0.263 -13.197 1.00 84.25 104 TRP A O 1
ATOM 900 N N . ASP A 1 105 ? 3.632 1.877 -12.630 1.00 81.69 105 ASP A N 1
ATOM 901 C CA . ASP A 1 105 ? 2.285 2.363 -12.954 1.00 81.69 105 ASP A CA 1
ATOM 902 C C . ASP A 1 105 ? 1.901 2.111 -14.411 1.00 81.69 105 ASP A C 1
ATOM 904 O O . ASP A 1 105 ? 0.734 1.872 -14.714 1.00 81.69 105 ASP A O 1
ATOM 908 N N . LYS A 1 106 ? 2.876 2.168 -15.323 1.00 83.12 106 LYS A N 1
ATOM 909 C CA . LYS A 1 106 ? 2.637 1.983 -16.756 1.00 83.12 106 LYS A CA 1
ATOM 910 C C . LYS A 1 106 ? 2.562 0.516 -17.160 1.00 83.12 106 LYS A C 1
ATOM 912 O O . LYS A 1 106 ? 1.718 0.168 -17.979 1.00 83.12 106 LYS A O 1
ATOM 917 N N . ASN A 1 107 ? 3.454 -0.316 -16.626 1.00 81.94 107 ASN A N 1
ATOM 918 C CA . ASN A 1 107 ? 3.702 -1.653 -17.170 1.00 81.94 107 ASN A CA 1
ATOM 919 C C . ASN A 1 107 ? 3.119 -2.786 -16.321 1.00 81.94 107 ASN A C 1
ATOM 921 O O . ASN A 1 107 ? 2.841 -3.850 -16.866 1.00 81.94 107 ASN A O 1
ATOM 925 N N . HIS A 1 108 ? 2.900 -2.565 -15.022 1.00 80.94 108 HIS A N 1
ATOM 926 C CA . HIS A 1 108 ? 2.468 -3.628 -14.104 1.00 80.94 108 HIS A CA 1
ATOM 927 C C . HIS A 1 108 ? 1.052 -3.400 -13.577 1.00 80.94 108 HIS A C 1
ATOM 929 O O . HIS A 1 108 ? 0.295 -4.353 -13.435 1.00 80.94 108 HIS A O 1
ATOM 935 N N . LEU A 1 109 ? 0.623 -2.147 -13.392 1.00 76.44 109 LEU A N 1
ATOM 936 C CA . LEU A 1 109 ? -0.681 -1.837 -12.786 1.00 76.44 109 LEU A CA 1
ATOM 937 C C . LEU A 1 109 ? -1.895 -2.429 -13.538 1.00 76.44 109 LEU A C 1
ATOM 939 O O . LEU A 1 109 ? -2.895 -2.762 -12.912 1.00 76.44 109 LEU A O 1
ATOM 943 N N . ASN A 1 110 ? -1.815 -2.585 -14.863 1.00 67.31 110 ASN A N 1
ATOM 944 C CA . ASN A 1 110 ? -2.923 -3.104 -15.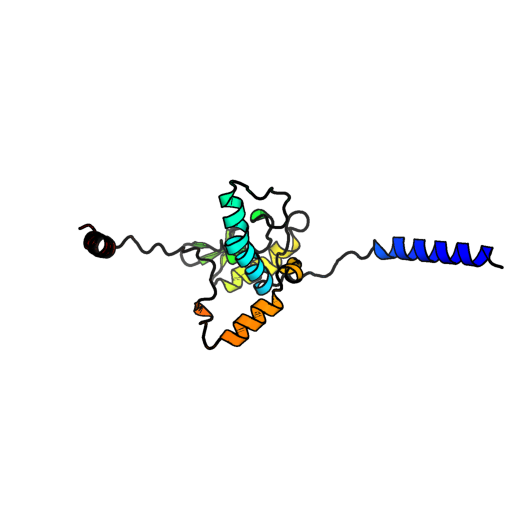679 1.00 67.31 110 ASN A CA 1
ATOM 945 C C . ASN A 1 110 ? -2.843 -4.618 -15.958 1.00 67.31 110 ASN A C 1
ATOM 947 O O . ASN A 1 110 ? -3.833 -5.199 -16.393 1.00 67.31 110 ASN A O 1
ATOM 951 N N . ASN A 1 111 ? -1.696 -5.260 -15.714 1.00 63.88 111 ASN A N 1
ATOM 952 C CA . ASN A 1 111 ? -1.433 -6.643 -16.138 1.00 63.88 111 ASN A CA 1
ATOM 953 C C . ASN A 1 111 ? -1.759 -7.700 -15.063 1.00 63.88 111 ASN A C 1
ATOM 955 O O . ASN A 1 111 ? -1.602 -8.890 -15.310 1.00 63.88 111 ASN A O 1
ATOM 959 N N . HIS A 1 112 ? -2.245 -7.291 -13.887 1.00 62.09 112 HIS A N 1
ATOM 960 C CA . HIS A 1 112 ? -2.495 -8.181 -12.742 1.00 62.09 112 HIS A CA 1
ATOM 961 C C . HIS A 1 112 ? -3.989 -8.361 -12.389 1.00 62.09 112 HIS A C 1
ATOM 963 O O . HIS A 1 112 ? -4.341 -8.609 -11.231 1.00 62.09 112 HIS A O 1
ATOM 969 N N . ALA A 1 113 ? -4.877 -8.213 -13.375 1.00 56.81 113 ALA A N 1
ATOM 970 C CA . ALA A 1 113 ? -6.310 -7.984 -13.173 1.00 56.81 113 ALA A CA 1
ATOM 971 C C . ALA A 1 113 ? -7.086 -9.100 -12.442 1.00 56.81 113 ALA A C 1
ATOM 973 O O . ALA A 1 113 ? -8.092 -8.794 -11.808 1.00 56.81 113 ALA A O 1
ATOM 974 N N . GLU A 1 114 ? -6.655 -10.364 -12.501 1.00 60.62 114 GLU A N 1
ATOM 975 C CA . GLU A 1 114 ? -7.467 -11.474 -11.964 1.00 60.62 114 GLU A CA 1
ATOM 976 C C . GLU A 1 114 ? -7.150 -11.830 -10.503 1.00 60.62 114 GLU A C 1
ATOM 978 O O . GLU A 1 114 ? -8.021 -12.309 -9.776 1.00 60.62 114 GLU A O 1
ATOM 983 N N . GLU A 1 115 ? -5.940 -11.528 -10.022 1.00 66.00 115 GLU A N 1
ATOM 984 C CA . GLU A 1 115 ? -5.505 -11.934 -8.679 1.00 66.00 115 GLU A CA 1
ATOM 985 C C . GLU A 1 115 ? -5.061 -10.778 -7.782 1.00 66.00 115 GLU A C 1
ATOM 987 O O . GLU A 1 115 ? -4.951 -10.968 -6.574 1.00 66.00 115 GLU A O 1
ATOM 992 N N . THR A 1 116 ? -4.862 -9.565 -8.294 1.00 79.94 116 THR A N 1
ATOM 993 C CA . THR A 1 116 ? -4.440 -8.439 -7.447 1.00 79.94 116 THR A CA 1
ATOM 994 C C . THR A 1 116 ? -5.579 -7.489 -7.104 1.00 79.94 116 THR A C 1
ATOM 996 O O . THR A 1 116 ? -6.576 -7.358 -7.808 1.00 79.94 116 THR A O 1
ATOM 999 N N . VAL A 1 117 ? -5.434 -6.832 -5.962 1.00 87.25 117 VAL A N 1
ATOM 1000 C CA . VAL A 1 117 ? -6.400 -5.941 -5.346 1.00 87.25 117 VAL A CA 1
ATOM 1001 C C . VAL A 1 117 ? -5.686 -4.644 -4.991 1.00 87.25 117 VAL A C 1
ATOM 1003 O O . VAL A 1 117 ? -4.610 -4.634 -4.393 1.00 87.25 117 VAL A O 1
ATOM 1006 N N . CYS A 1 118 ? -6.304 -3.520 -5.335 1.00 88.06 118 CYS A N 1
ATOM 1007 C CA . CYS A 1 118 ? -5.861 -2.218 -4.862 1.00 88.06 118 CYS A CA 1
ATOM 1008 C C . CYS A 1 118 ? -6.408 -1.967 -3.452 1.00 88.06 118 CYS A C 1
ATOM 1010 O O . CYS A 1 118 ? -7.622 -1.843 -3.277 1.00 88.06 118 CYS A O 1
ATOM 1012 N N . PHE A 1 119 ? -5.544 -1.816 -2.443 1.00 90.50 119 PHE A N 1
ATOM 1013 C CA . PHE A 1 119 ? -6.016 -1.566 -1.074 1.00 90.50 119 PHE A CA 1
ATOM 1014 C C . PHE A 1 119 ? -6.740 -0.224 -0.913 1.00 90.50 119 PHE A C 1
ATOM 1016 O O . PHE A 1 119 ? -7.568 -0.086 -0.014 1.00 90.50 119 PHE A O 1
ATOM 1023 N N . ALA A 1 120 ? -6.508 0.747 -1.806 1.00 89.94 120 ALA A N 1
ATOM 1024 C CA . ALA A 1 120 ? -7.260 2.003 -1.807 1.00 89.94 120 ALA A CA 1
ATOM 1025 C C . ALA A 1 120 ? -8.773 1.794 -2.006 1.00 89.94 120 ALA A C 1
ATOM 1027 O O . ALA A 1 120 ? -9.553 2.634 -1.563 1.00 89.94 120 ALA A O 1
ATOM 1028 N N . ASN A 1 121 ? -9.195 0.672 -2.601 1.00 90.19 121 ASN A N 1
ATOM 1029 C CA . ASN A 1 121 ? -10.611 0.338 -2.780 1.00 90.19 121 ASN A CA 1
ATOM 1030 C C . ASN A 1 121 ? -11.327 0.067 -1.447 1.00 90.19 121 ASN A C 1
ATOM 1032 O O . ASN A 1 121 ? -12.549 0.120 -1.389 1.00 90.19 121 ASN A O 1
ATOM 1036 N N . PHE A 1 122 ? -10.588 -0.185 -0.363 1.00 91.94 122 PHE A N 1
ATOM 1037 C CA . PHE A 1 122 ? -11.156 -0.385 0.972 1.00 91.94 122 PHE A CA 1
ATOM 1038 C C . PHE A 1 122 ? -11.116 0.881 1.833 1.00 91.94 122 PHE A C 1
ATOM 1040 O O . PHE A 1 122 ? -11.364 0.820 3.038 1.00 91.94 122 PHE A O 1
ATOM 1047 N N . CYS A 1 123 ? -10.806 2.041 1.252 1.00 90.06 123 CYS A N 1
ATOM 1048 C CA . CYS A 1 123 ? -10.663 3.262 2.034 1.00 90.06 123 CYS A CA 1
ATOM 1049 C C . CYS A 1 123 ? -11.925 3.710 2.761 1.00 90.06 123 CYS A C 1
ATOM 1051 O O . CYS A 1 123 ? -11.799 4.368 3.793 1.00 90.06 123 CYS A O 1
ATOM 1053 N N . ASP A 1 124 ? -13.104 3.331 2.280 1.00 88.50 124 ASP A N 1
ATOM 1054 C CA . ASP A 1 124 ? -14.366 3.648 2.946 1.00 88.50 124 ASP A CA 1
ATOM 1055 C C . ASP A 1 124 ? -14.501 2.869 4.262 1.00 88.50 124 ASP A C 1
ATOM 1057 O O . ASP A 1 124 ? -14.882 3.432 5.287 1.00 88.50 124 ASP A O 1
ATOM 1061 N N . ILE A 1 125 ? -14.065 1.602 4.269 1.00 91.62 125 ILE A N 1
ATOM 1062 C CA . ILE A 1 125 ? -14.029 0.742 5.462 1.00 91.62 125 ILE A CA 1
ATOM 1063 C C . ILE A 1 125 ? -12.997 1.264 6.466 1.00 91.62 125 ILE A C 1
ATOM 1065 O O . ILE A 1 125 ? -13.275 1.375 7.658 1.00 91.62 125 ILE A O 1
ATOM 1069 N N . PHE A 1 126 ? -11.803 1.618 5.988 1.00 89.81 126 PHE A N 1
ATOM 1070 C CA . PHE A 1 126 ? -10.714 2.117 6.835 1.00 89.81 126 PHE A CA 1
ATOM 1071 C C . PHE A 1 126 ? -10.802 3.621 7.138 1.00 89.81 126 PHE A C 1
ATOM 1073 O O . PHE A 1 126 ? -9.951 4.150 7.851 1.00 89.81 126 PHE A O 1
ATOM 1080 N N . ARG A 1 127 ? -11.816 4.313 6.605 1.00 89.00 127 ARG A N 1
ATOM 1081 C CA . ARG A 1 127 ? -12.040 5.763 6.716 1.00 89.00 127 ARG A CA 1
ATOM 1082 C C . ARG A 1 127 ? -10.793 6.601 6.412 1.00 89.00 127 ARG A C 1
ATOM 1084 O O . ARG A 1 127 ? -10.437 7.502 7.173 1.00 89.00 127 ARG A O 1
ATOM 1091 N N . CYS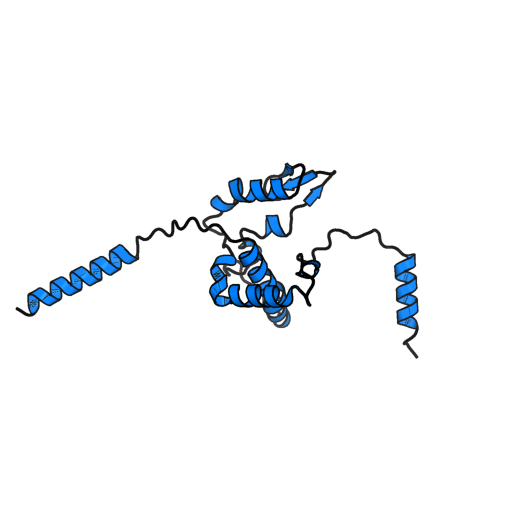 A 1 128 ? -10.140 6.321 5.282 1.00 88.56 128 CYS A N 1
ATOM 1092 C CA . CYS A 1 128 ? -8.872 6.957 4.909 1.00 88.56 128 CYS A CA 1
ATOM 1093 C C . CYS A 1 128 ? -8.920 8.486 4.951 1.00 88.56 128 CYS A C 1
ATOM 1095 O O . CYS A 1 128 ? -7.956 9.104 5.379 1.00 88.56 128 CYS A O 1
ATOM 1097 N N . GLU A 1 129 ? -10.020 9.102 4.521 1.00 88.38 129 GLU A N 1
ATOM 1098 C CA . GLU A 1 129 ? -10.142 10.564 4.433 1.00 88.38 129 GLU A CA 1
ATOM 1099 C C . GLU A 1 129 ? -10.105 11.234 5.801 1.00 88.38 129 GLU A C 1
ATOM 1101 O O . GLU A 1 129 ? -9.438 12.247 5.968 1.00 88.38 129 GLU A O 1
ATOM 1106 N N . VAL A 1 130 ? -10.737 10.622 6.805 1.00 87.69 130 VAL A N 1
ATOM 1107 C CA . VAL A 1 130 ? -10.699 11.126 8.182 1.00 87.69 130 VAL A CA 1
ATOM 1108 C C . VAL A 1 130 ? -9.300 11.009 8.757 1.00 87.69 130 VAL A C 1
ATOM 1110 O O . VAL A 1 130 ? -8.825 11.927 9.415 1.00 87.69 130 VAL A O 1
ATOM 1113 N N . ILE A 1 131 ? -8.625 9.892 8.491 1.00 85.75 131 ILE A N 1
ATOM 1114 C CA . ILE A 1 131 ? -7.258 9.687 8.958 1.00 85.75 131 ILE A CA 1
ATOM 1115 C C . ILE A 1 131 ? -6.320 10.684 8.270 1.00 85.75 131 ILE A C 1
ATOM 1117 O O . ILE A 1 131 ? -5.560 11.352 8.956 1.00 85.75 131 ILE A O 1
ATOM 1121 N N . LEU A 1 132 ? -6.404 10.847 6.946 1.00 84.75 132 LEU A N 1
ATOM 1122 C CA . LEU A 1 132 ? -5.621 11.835 6.195 1.00 84.75 132 LEU A CA 1
ATOM 1123 C C . LEU A 1 132 ? -5.870 13.259 6.699 1.00 84.75 132 LEU A C 1
ATOM 1125 O O . LEU A 1 132 ? -4.906 13.962 6.986 1.00 84.75 132 LEU A O 1
ATOM 1129 N N . ALA A 1 133 ? -7.128 13.648 6.902 1.00 81.88 133 ALA A N 1
ATOM 1130 C CA . ALA A 1 133 ? -7.481 14.954 7.448 1.00 81.88 133 ALA A CA 1
ATOM 1131 C C . ALA A 1 133 ? -6.949 15.155 8.877 1.00 81.88 133 ALA A C 1
ATOM 1133 O O . ALA A 1 133 ? -6.449 16.229 9.197 1.00 81.88 133 ALA A O 1
ATOM 1134 N N . ALA A 1 134 ? -7.003 14.128 9.732 1.00 79.81 134 ALA A N 1
ATOM 1135 C CA . ALA A 1 134 ? -6.436 14.189 11.079 1.00 79.81 134 ALA A CA 1
ATOM 1136 C C . ALA A 1 134 ? -4.914 14.383 11.039 1.00 79.81 134 ALA A C 1
ATOM 1138 O O . ALA A 1 134 ? -4.374 15.218 11.758 1.00 79.81 134 ALA A O 1
ATOM 1139 N N . ILE A 1 135 ? -4.223 13.674 10.147 1.00 75.75 135 ILE A N 1
ATOM 1140 C CA . ILE A 1 135 ? -2.781 13.834 9.957 1.00 75.75 135 ILE A CA 1
ATOM 1141 C C . ILE A 1 135 ? -2.450 15.242 9.441 1.00 75.75 135 ILE A C 1
ATOM 1143 O O . ILE A 1 135 ? -1.471 15.857 9.865 1.00 75.75 135 ILE A O 1
ATOM 1147 N N . GLU A 1 136 ? -3.258 15.767 8.521 1.00 75.88 136 GLU A N 1
ATOM 1148 C CA . GLU A 1 136 ? -3.113 17.126 8.002 1.00 75.88 136 GLU A CA 1
ATOM 1149 C C . GLU A 1 136 ? -3.364 18.187 9.076 1.00 75.88 136 GLU A C 1
ATOM 1151 O O . GLU A 1 136 ? -2.587 19.130 9.194 1.00 75.88 136 GLU A O 1
ATOM 1156 N N . ALA A 1 137 ? -4.368 18.015 9.929 1.00 71.69 137 ALA A N 1
ATOM 1157 C CA . ALA A 1 137 ? -4.593 18.897 11.071 1.00 71.69 137 ALA A CA 1
ATOM 1158 C C . ALA A 1 137 ? -3.427 18.850 12.078 1.00 71.69 137 ALA A C 1
ATOM 1160 O O . ALA A 1 137 ? -3.113 19.843 12.736 1.00 71.69 137 ALA A O 1
ATOM 1161 N N . GLU A 1 138 ? -2.742 17.710 12.167 1.00 66.00 138 GLU A N 1
ATOM 1162 C CA . GLU A 1 138 ? -1.610 17.491 13.059 1.00 66.00 138 GLU A CA 1
ATOM 1163 C C . GLU A 1 138 ? -0.235 17.791 12.428 1.00 66.00 138 GLU A C 1
ATOM 1165 O O . GLU A 1 138 ? 0.764 17.577 13.115 1.00 66.00 138 GLU A O 1
ATOM 1170 N N . LYS A 1 139 ? -0.125 18.344 11.196 1.00 58.62 139 LYS A N 1
ATOM 1171 C CA . LYS A 1 139 ? 1.188 18.600 10.529 1.00 58.62 139 LYS A CA 1
ATOM 1172 C C . LYS A 1 139 ? 2.184 19.374 11.411 1.00 58.62 139 LYS A C 1
ATOM 1174 O O . LYS A 1 139 ? 3.386 19.170 11.289 1.00 58.62 139 LYS A O 1
ATOM 1179 N N . ASN A 1 140 ? 1.694 20.239 12.305 1.00 54.22 140 ASN A N 1
ATOM 1180 C CA . ASN A 1 140 ? 2.523 21.052 13.206 1.00 54.22 140 ASN A CA 1
ATOM 1181 C C . ASN A 1 140 ? 2.963 20.322 14.494 1.00 54.22 140 ASN A C 1
ATOM 1183 O O . ASN A 1 140 ? 3.808 20.828 15.227 1.00 54.22 140 ASN A O 1
ATOM 1187 N N . LYS A 1 141 ? 2.397 19.145 14.795 1.00 52.78 141 LYS A N 1
ATOM 1188 C CA . LYS A 1 141 ? 2.674 18.346 16.006 1.00 52.78 141 LYS A CA 1
ATOM 1189 C C . LYS A 1 141 ? 3.265 16.970 15.680 1.00 52.78 141 LYS A C 1
ATOM 1191 O O . LYS A 1 141 ? 4.042 16.424 16.461 1.00 52.78 141 LYS A O 1
ATOM 1196 N N . PHE A 1 142 ? 2.927 16.434 14.512 1.00 49.19 142 PHE A N 1
ATOM 1197 C CA . PHE A 1 142 ? 3.426 15.188 13.957 1.00 49.19 142 PHE A CA 1
ATOM 1198 C C . PHE A 1 142 ? 4.215 15.510 12.686 1.00 49.19 142 PHE A C 1
ATOM 1200 O O . PHE A 1 142 ? 3.644 15.793 11.635 1.00 49.19 142 PHE A O 1
ATOM 1207 N N . ALA A 1 143 ? 5.545 15.481 12.794 1.00 44.94 143 ALA A N 1
ATOM 1208 C CA . ALA A 1 143 ? 6.427 15.558 11.637 1.00 44.94 143 ALA A CA 1
ATOM 1209 C C . ALA A 1 143 ? 5.999 14.498 10.609 1.00 44.94 143 ALA A C 1
ATOM 1211 O O . ALA A 1 143 ? 5.934 13.311 10.939 1.00 44.94 143 ALA A O 1
ATOM 1212 N N . TRP A 1 144 ? 5.702 14.906 9.375 1.00 47.38 144 TRP A N 1
ATOM 1213 C CA . TRP A 1 144 ? 5.392 13.983 8.274 1.00 47.38 144 TRP A CA 1
ATOM 1214 C C . TRP A 1 144 ? 6.565 13.044 7.963 1.00 47.38 144 TRP A C 1
ATOM 1216 O O . TRP A 1 144 ? 6.363 11.945 7.463 1.00 47.38 144 TRP A O 1
ATOM 1226 N N . ASP A 1 145 ? 7.764 13.413 8.397 1.00 50.72 145 ASP A N 1
ATOM 1227 C CA . ASP A 1 145 ? 8.985 12.606 8.445 1.00 50.72 145 ASP A CA 1
ATOM 1228 C C . ASP A 1 145 ? 8.853 11.381 9.383 1.00 50.72 145 ASP A C 1
ATOM 1230 O O . ASP A 1 145 ? 9.650 10.447 9.316 1.00 50.72 145 ASP A O 1
ATOM 1234 N N . LYS A 1 146 ? 7.844 11.376 10.272 1.00 45.50 146 LYS A N 1
ATOM 1235 C CA . LYS A 1 146 ? 7.464 10.276 11.177 1.00 45.50 146 LYS A CA 1
ATOM 1236 C C . LYS A 1 146 ? 6.160 9.580 10.785 1.00 45.50 146 LYS A C 1
ATOM 1238 O O . LYS A 1 146 ? 5.759 8.642 11.485 1.00 45.50 146 LYS A O 1
ATOM 1243 N N . PHE A 1 147 ? 5.511 9.960 9.676 1.00 44.12 147 PHE A N 1
ATOM 1244 C CA . PHE A 1 147 ? 4.668 8.976 8.999 1.00 44.12 147 PHE A CA 1
ATOM 1245 C C . PHE A 1 147 ? 5.575 7.793 8.714 1.00 44.12 147 PHE A C 1
ATOM 1247 O O . PHE A 1 147 ? 6.651 8.020 8.165 1.00 44.12 147 PHE A O 1
ATOM 1254 N N . PRO A 1 148 ? 5.232 6.559 9.113 1.00 43.06 148 PRO A N 1
ATOM 1255 C CA . PRO A 1 148 ? 6.073 5.450 8.738 1.00 43.06 148 PRO A CA 1
ATOM 1256 C C . PRO A 1 148 ? 6.083 5.422 7.201 1.00 43.06 148 PRO A C 1
ATOM 1258 O O . PRO A 1 148 ? 5.149 4.937 6.565 1.00 43.06 148 PRO A O 1
ATOM 1261 N N . SER A 1 149 ? 7.192 5.866 6.603 1.00 41.31 149 SER A N 1
ATOM 1262 C CA . SER A 1 149 ? 7.918 4.944 5.747 1.00 41.31 149 SER A CA 1
ATOM 1263 C C . SER A 1 149 ? 7.804 3.599 6.449 1.00 41.31 149 SER A C 1
ATOM 1265 O O . SER A 1 149 ? 8.092 3.489 7.649 1.00 41.31 149 SER A O 1
ATOM 1267 N N . PHE A 1 150 ? 7.192 2.622 5.780 1.00 40.78 150 PHE A N 1
ATOM 1268 C CA . PHE A 1 150 ? 7.201 1.262 6.296 1.00 40.78 150 PHE A CA 1
ATOM 1269 C C . PHE A 1 150 ? 8.606 1.020 6.851 1.00 40.78 150 PHE A C 1
ATOM 1271 O O . PHE A 1 150 ? 9.567 1.285 6.126 1.00 40.78 150 PHE A O 1
ATOM 1278 N N . PRO A 1 151 ? 8.776 0.636 8.129 1.00 35.75 151 PRO A N 1
ATOM 1279 C CA . PRO A 1 151 ? 10.088 0.271 8.598 1.00 35.75 151 PRO A CA 1
ATOM 1280 C C . PRO A 1 151 ? 10.374 -1.078 7.951 1.00 35.75 151 PRO A C 1
ATOM 1282 O O . PRO A 1 151 ? 10.198 -2.124 8.566 1.00 35.75 151 PRO A O 1
ATOM 1285 N N . TYR A 1 152 ? 10.788 -1.062 6.692 1.00 38.84 152 TYR A N 1
ATOM 1286 C CA . TYR A 1 152 ? 11.859 -1.937 6.310 1.00 38.84 152 TYR A CA 1
ATOM 1287 C C . TYR A 1 152 ? 13.123 -1.090 6.302 1.00 38.84 152 TYR A C 1
ATOM 1289 O O . TYR A 1 152 ? 13.398 -0.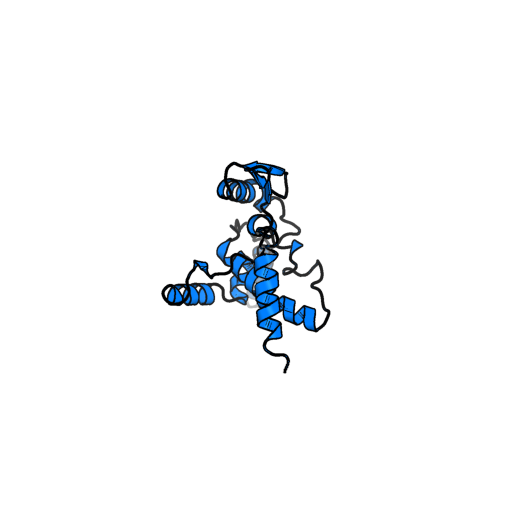305 5.402 1.00 38.84 152 TYR A O 1
ATOM 1297 N N . SER A 1 153 ? 13.856 -1.199 7.406 1.00 37.97 153 SER A N 1
ATOM 1298 C CA . SER A 1 153 ? 15.256 -0.819 7.431 1.00 37.97 153 SER A CA 1
ATOM 1299 C C . SER A 1 153 ? 15.991 -1.740 6.457 1.00 37.97 153 SER A C 1
ATOM 1301 O O . SER A 1 153 ? 16.225 -2.902 6.782 1.00 37.97 153 SER A O 1
ATOM 1303 N N . GLN A 1 154 ? 16.345 -1.235 5.275 1.00 48.59 154 GLN A N 1
ATOM 1304 C CA . GLN A 1 154 ? 17.418 -1.835 4.473 1.00 48.59 154 GLN A CA 1
ATOM 1305 C C . GLN A 1 154 ? 18.801 -1.320 4.876 1.00 48.59 154 GLN A C 1
ATOM 1307 O O . GLN A 1 154 ? 19.802 -1.973 4.604 1.00 48.59 154 GLN A O 1
ATOM 1312 N N . ASN A 1 155 ? 18.882 -0.232 5.644 1.00 42.22 155 ASN A N 1
ATOM 1313 C CA . ASN A 1 155 ? 20.138 0.193 6.249 1.00 42.22 155 ASN A CA 1
ATOM 1314 C C . ASN A 1 155 ? 20.368 -0.529 7.578 1.00 42.22 155 ASN A C 1
ATOM 1316 O O . ASN A 1 155 ? 20.266 0.051 8.662 1.00 42.22 155 ASN A O 1
ATOM 1320 N N . ARG A 1 156 ? 20.793 -1.794 7.500 1.00 46.31 156 ARG A N 1
ATOM 1321 C CA . ARG A 1 156 ? 21.764 -2.255 8.494 1.00 46.31 156 ARG A CA 1
ATOM 1322 C C . ARG A 1 156 ? 23.056 -1.494 8.209 1.00 46.31 156 ARG A C 1
ATOM 1324 O O . ARG A 1 156 ? 23.860 -1.918 7.391 1.00 46.31 156 ARG A O 1
ATOM 1331 N N . SER A 1 157 ? 23.272 -0.369 8.891 1.00 60.69 157 SER A N 1
ATOM 1332 C CA . SER A 1 157 ? 24.651 0.051 9.144 1.00 60.69 157 SER A CA 1
ATOM 1333 C C . SER A 1 157 ? 25.388 -1.154 9.734 1.00 60.69 157 SER A C 1
ATOM 1335 O O . SER A 1 157 ? 24.798 -1.844 10.576 1.00 60.69 157 SER A O 1
ATOM 1337 N N . ASN A 1 158 ? 26.635 -1.404 9.321 1.00 64.38 158 ASN A N 1
ATOM 1338 C CA . ASN A 1 158 ? 27.467 -2.427 9.958 1.00 64.38 158 ASN A CA 1
ATOM 1339 C C . ASN A 1 158 ? 27.349 -2.315 11.483 1.00 64.38 158 ASN A C 1
ATOM 1341 O O . ASN A 1 158 ? 27.294 -1.205 12.022 1.00 64.38 158 ASN A O 1
ATOM 1345 N N . CYS A 1 159 ? 27.237 -3.462 12.156 1.00 66.62 159 CYS A N 1
ATOM 1346 C CA . CYS A 1 159 ? 27.133 -3.517 13.608 1.00 66.62 159 CYS A CA 1
ATOM 1347 C C . CYS A 1 159 ? 28.306 -2.734 14.211 1.00 66.62 159 CYS A C 1
ATOM 1349 O O . CYS A 1 159 ? 29.461 -3.118 14.056 1.00 66.62 159 CYS A O 1
ATOM 1351 N N . ASP A 1 160 ? 28.015 -1.597 14.844 1.00 81.12 160 ASP A N 1
ATOM 1352 C CA . ASP A 1 160 ? 29.022 -0.848 15.587 1.00 81.12 160 ASP A CA 1
ATOM 1353 C C . ASP A 1 160 ? 29.158 -1.504 16.960 1.00 81.12 160 ASP A C 1
ATOM 1355 O O . ASP A 1 160 ? 28.412 -1.208 17.903 1.00 81.12 160 ASP A O 1
ATOM 1359 N N . ASP A 1 161 ? 30.114 -2.422 17.060 1.00 79.56 161 ASP A N 1
ATOM 1360 C CA . ASP A 1 161 ? 30.373 -3.194 18.272 1.00 79.56 161 ASP A CA 1
ATOM 1361 C C . ASP A 1 161 ? 30.652 -2.290 19.482 1.00 79.56 161 ASP A C 1
ATOM 1363 O O . ASP A 1 161 ? 30.240 -2.597 20.605 1.00 79.56 161 ASP A O 1
ATOM 1367 N N . LYS A 1 162 ? 31.261 -1.111 19.276 1.00 84.50 162 LYS A N 1
ATOM 1368 C CA . LYS A 1 162 ? 31.517 -0.149 20.360 1.00 84.50 162 LYS A CA 1
ATOM 1369 C C . LYS A 1 162 ? 30.211 0.450 20.873 1.00 84.50 162 LYS A C 1
ATOM 1371 O O . LYS A 1 162 ? 30.029 0.600 22.088 1.00 84.50 162 LYS A O 1
ATOM 1376 N N . LYS A 1 163 ? 29.279 0.762 19.969 1.00 81.69 163 LYS A N 1
ATOM 1377 C CA . LYS A 1 163 ? 27.934 1.240 20.318 1.00 81.69 163 LYS A CA 1
ATOM 1378 C C . LYS A 1 163 ? 27.126 0.155 21.036 1.00 81.69 163 LYS A C 1
ATOM 1380 O O . LYS A 1 163 ? 26.475 0.463 22.038 1.00 81.69 163 LYS A O 1
ATOM 1385 N N . MET A 1 164 ? 27.232 -1.104 20.606 1.00 74.19 164 MET A N 1
ATOM 1386 C CA . MET A 1 164 ? 26.539 -2.239 21.230 1.00 74.19 164 MET A CA 1
ATOM 1387 C C . MET A 1 164 ? 27.055 -2.543 22.641 1.00 74.19 164 MET A C 1
ATOM 1389 O O . MET A 1 164 ? 26.255 -2.683 23.568 1.00 74.19 164 MET A O 1
ATOM 1393 N N . ILE A 1 165 ? 28.374 -2.538 22.855 1.00 80.56 165 ILE A N 1
ATOM 1394 C CA . ILE A 1 165 ? 28.978 -2.737 24.184 1.00 80.56 165 ILE A CA 1
ATOM 1395 C C . ILE A 1 165 ? 28.578 -1.608 25.146 1.00 80.56 165 ILE A C 1
ATOM 1397 O O . ILE A 1 165 ? 28.285 -1.854 26.319 1.00 80.56 165 ILE A O 1
ATOM 1401 N N . LYS A 1 166 ? 28.519 -0.356 24.668 1.00 84.12 166 LYS A N 1
ATOM 1402 C CA . LYS A 1 166 ? 28.090 0.792 25.486 1.00 84.12 166 LYS A CA 1
ATOM 1403 C C . LYS A 1 166 ? 26.633 0.659 25.938 1.00 84.12 166 LYS A C 1
ATOM 1405 O O . LYS A 1 166 ? 26.318 1.004 27.076 1.00 84.12 166 LYS A O 1
ATOM 1410 N N . LEU A 1 167 ? 25.755 0.151 25.073 1.00 75.44 167 LEU A N 1
ATOM 1411 C CA . LEU A 1 167 ? 24.352 -0.111 25.402 1.00 75.44 167 LEU A CA 1
ATOM 1412 C C . LEU A 1 167 ? 24.204 -1.300 26.360 1.00 75.44 167 LEU A C 1
ATOM 1414 O O . LEU A 1 167 ? 23.503 -1.177 27.360 1.00 75.44 167 LEU A O 1
ATOM 1418 N N . GLN A 1 168 ? 24.935 -2.398 26.140 1.00 75.25 168 GLN A N 1
ATOM 1419 C CA . GLN A 1 168 ? 24.947 -3.544 27.057 1.00 75.25 168 GLN A CA 1
ATOM 1420 C C . GLN A 1 168 ? 25.395 -3.159 28.470 1.00 75.25 168 GLN A C 1
ATOM 1422 O O . GLN A 1 168 ? 24.794 -3.603 29.446 1.00 75.25 168 GLN A O 1
ATOM 1427 N N . LYS A 1 169 ? 26.416 -2.300 28.598 1.00 77.75 169 LYS A N 1
ATOM 1428 C CA . LYS A 1 169 ? 26.855 -1.794 29.906 1.00 77.75 169 LYS A CA 1
ATOM 1429 C C . LYS A 1 169 ? 25.760 -0.987 30.595 1.00 77.75 169 LYS A C 1
ATOM 1431 O O . LYS A 1 169 ? 25.544 -1.204 31.775 1.00 77.75 169 LYS A O 1
ATOM 1436 N N . LYS A 1 170 ? 25.028 -0.135 29.866 1.00 76.31 170 LYS A N 1
ATOM 1437 C CA . LYS A 1 170 ? 23.889 0.624 30.417 1.00 76.31 170 LYS A CA 1
ATOM 1438 C C . LYS A 1 170 ? 22.756 -0.280 30.908 1.00 76.31 170 LYS A C 1
ATOM 1440 O O . LYS A 1 170 ? 22.166 0.009 31.940 1.00 76.31 170 LYS A O 1
ATOM 1445 N N . CYS A 1 171 ? 22.482 -1.380 30.208 1.00 68.06 171 CYS A N 1
ATOM 1446 C CA . CYS A 1 171 ? 21.466 -2.349 30.626 1.00 68.06 171 CYS A CA 1
ATOM 1447 C C . CYS A 1 171 ? 21.896 -3.179 31.848 1.00 68.06 171 CYS A C 1
ATOM 1449 O O . CYS A 1 171 ? 21.041 -3.594 32.622 1.00 68.06 171 CYS A O 1
ATOM 1451 N N . LYS A 1 172 ? 23.204 -3.379 32.062 1.00 62.84 172 LYS A N 1
ATOM 1452 C CA . LYS A 1 172 ? 23.744 -4.055 33.255 1.00 62.84 172 LYS A CA 1
ATOM 1453 C C . LYS A 1 172 ? 23.801 -3.175 34.512 1.00 62.84 172 LYS A C 1
ATOM 1455 O O . LYS A 1 172 ? 24.079 -3.707 35.575 1.00 62.84 172 LYS A O 1
ATOM 1460 N N . VAL A 1 173 ? 23.520 -1.869 34.420 1.00 59.03 173 VAL A N 1
ATOM 1461 C CA . VAL A 1 173 ? 23.466 -0.971 35.598 1.00 59.03 173 VAL A CA 1
ATOM 1462 C C . VAL A 1 173 ? 22.153 -1.116 36.390 1.00 59.03 173 VAL A C 1
ATOM 1464 O O . VAL A 1 173 ? 22.047 -0.595 37.490 1.00 59.03 173 VAL A O 1
ATOM 1467 N N . TYR A 1 174 ? 21.170 -1.871 35.883 1.00 55.69 174 TYR A N 1
ATOM 1468 C CA . TYR A 1 174 ? 19.900 -2.141 36.576 1.00 55.69 174 TYR A CA 1
ATOM 1469 C C . TYR A 1 174 ? 19.660 -3.636 36.826 1.00 55.69 174 TYR A C 1
ATOM 1471 O O . TYR A 1 174 ? 18.542 -4.129 36.688 1.00 55.69 174 TYR A O 1
ATOM 1479 N N . VAL A 1 175 ? 20.713 -4.366 37.193 1.00 55.25 175 VAL A N 1
ATOM 1480 C CA . VAL A 1 175 ? 20.578 -5.669 37.853 1.00 55.25 175 VAL A CA 1
ATOM 1481 C C . VAL A 1 175 ? 21.363 -5.597 39.162 1.00 55.25 175 VAL A C 1
ATOM 1483 O O . VAL A 1 175 ? 22.533 -5.958 39.186 1.00 55.25 175 VAL A O 1
ATOM 1486 N N . ILE A 1 176 ? 20.646 -5.113 40.187 1.00 48.69 176 ILE A N 1
ATOM 1487 C CA . ILE A 1 176 ? 20.949 -5.068 41.633 1.00 48.69 176 ILE A CA 1
ATOM 1488 C C . ILE A 1 176 ? 22.135 -4.184 42.031 1.00 48.69 176 ILE A C 1
ATOM 1490 O O . ILE A 1 176 ? 23.299 -4.564 41.791 1.00 48.69 176 ILE A O 1
#

Organism: Trichonephila clavata (NCBI:txid2740835)

Secondary structure (DSSP, 8-state):
-HHHHHHHHHHHHHHHHHHHT-----------HHHHHHHHHHIIIIIHHHHHHTT----TTSTTSGGGBTTHHHHH--EEETTEEE-TTT--EESSHHHHHHHHHHHTTTT-TTT-B-GGGGHHHHTHHHHHHHHHHTTTTS-GGGS-------------HHHHHHHHHHHGGG--

pLDDT: mean 75.03, std 15.62, range [35.75, 95.5]

InterPro domains:
  IPR013087 Zinc finger C2H2-type [PS00028] (87-108)
  IPR013087 Zinc finger C2H2-type [PS50157] (85-113)

Sequence (176 aa):
MYRSYYYVEIFILLLLYYAGWNLPSKSVFKCSRIKSRLVRMIIYKKVLPILHRYRLSLPRTCPFHSERDILWWPDIQIDFQDGLWVCPFCGQAFANEELVMKHWDKNHLNNHAEETVCFANFCDIFRCEVILAAIEAEKNKFAWDKFPSFPYSQNRSNCDDKKMIKLQKKCKVYVI

Radius of gyration: 24.54 Å; chains: 1; bounding box: 88×39×60 Å